Protein AF-A0A1S9TUT3-F1 (afdb_monomer_lite)

Foldseek 3Di:
DLPPDDLVNLVVDDDDDDDPDDDPDFPPDDCPPDCNVSVQVCLQSVNDPVSSCVSVVHDPVRSVVSQVSCVVRVQWDDDPNGIHGPDDDADPVNVVVVCVVCVVVVVVLVVVCVVCVVVLVVVQCVPPVPVPPDCVVCVVVSSDPPDDPD

Structure (mmCIF, N/CA/C/O backbone):
data_AF-A0A1S9TUT3-F1
#
_entry.id   AF-A0A1S9TUT3-F1
#
loop_
_atom_site.group_PDB
_atom_site.id
_atom_site.type_symbol
_atom_site.label_atom_id
_atom_site.label_alt_id
_atom_site.label_comp_id
_atom_site.label_asym_id
_atom_site.label_entity_id
_atom_site.label_seq_id
_atom_site.pdbx_PDB_ins_code
_atom_site.Cartn_x
_atom_site.Cartn_y
_atom_site.Cartn_z
_atom_site.occupancy
_atom_site.B_iso_or_equiv
_atom_site.auth_seq_id
_atom_site.auth_comp_id
_atom_site.auth_asym_id
_atom_site.auth_atom_id
_atom_site.pdbx_PDB_model_num
ATOM 1 N N . MET A 1 1 ? -4.170 -19.265 5.469 1.00 36.69 1 MET A N 1
ATOM 2 C CA . MET A 1 1 ? -4.171 -18.831 6.880 1.00 36.69 1 MET A CA 1
ATOM 3 C C . MET A 1 1 ? -4.096 -17.318 6.892 1.00 36.69 1 MET A C 1
ATOM 5 O O . MET A 1 1 ? -3.095 -16.786 6.427 1.00 36.69 1 MET A O 1
ATOM 9 N N . LEU A 1 2 ? -5.153 -16.635 7.341 1.00 44.41 2 LEU A N 1
ATOM 10 C CA . LEU A 1 2 ? -5.029 -15.243 7.771 1.00 44.41 2 LEU A CA 1
ATOM 11 C C . LEU A 1 2 ? -4.028 -15.276 8.925 1.00 44.41 2 LEU A C 1
ATOM 13 O O . LEU A 1 2 ? -4.264 -15.966 9.915 1.00 44.41 2 LEU A O 1
ATOM 17 N N . ALA A 1 3 ? -2.854 -14.674 8.753 1.00 53.09 3 ALA A N 1
ATOM 18 C CA . ALA A 1 3 ? -1.956 -14.521 9.885 1.00 53.09 3 ALA A CA 1
ATOM 19 C C . ALA A 1 3 ? -2.729 -13.756 10.968 1.00 53.09 3 ALA A C 1
ATOM 21 O O . ALA A 1 3 ? -3.439 -12.803 10.655 1.00 53.09 3 ALA A O 1
ATOM 22 N N . ASN A 1 4 ? -2.644 -14.208 12.219 1.00 59.75 4 ASN A N 1
ATOM 23 C CA . ASN A 1 4 ? -3.283 -13.544 13.352 1.00 59.75 4 ASN A CA 1
ATOM 24 C C . ASN A 1 4 ? -2.626 -12.169 13.549 1.00 59.75 4 ASN A C 1
ATOM 26 O O . ASN A 1 4 ? -1.678 -12.020 14.325 1.00 59.75 4 ASN A O 1
ATOM 30 N N . TYR A 1 5 ? -3.068 -11.170 12.791 1.00 71.06 5 TYR A N 1
ATOM 31 C CA . TYR A 1 5 ? -2.638 -9.794 12.951 1.00 71.06 5 TYR A CA 1
ATOM 32 C C . TYR A 1 5 ? -3.457 -9.186 14.079 1.00 71.06 5 TYR A C 1
ATOM 34 O O . TYR A 1 5 ? -4.639 -8.897 13.925 1.00 71.06 5 TYR A O 1
ATOM 42 N N . SER A 1 6 ? -2.822 -9.022 15.238 1.00 82.69 6 SER A N 1
ATOM 43 C CA . SER A 1 6 ? -3.424 -8.271 16.330 1.00 82.69 6 SER A CA 1
ATOM 44 C C . SER A 1 6 ? -3.176 -6.768 16.116 1.00 82.69 6 SER A C 1
ATOM 46 O O . SER A 1 6 ? -2.088 -6.387 15.656 1.00 82.69 6 SER A O 1
ATOM 48 N N . PRO A 1 7 ? -4.131 -5.892 16.469 1.00 84.75 7 PRO A N 1
ATOM 49 C CA . PRO A 1 7 ? -3.946 -4.445 16.383 1.00 84.75 7 PRO A CA 1
ATOM 50 C C . PRO A 1 7 ? -2.694 -3.933 17.126 1.00 84.75 7 PRO A C 1
ATOM 52 O O . PRO A 1 7 ? -2.049 -2.984 16.688 1.00 84.75 7 PRO A O 1
ATOM 55 N N . GLU A 1 8 ? -2.285 -4.580 18.225 1.00 87.12 8 GLU A N 1
ATOM 56 C CA . GLU A 1 8 ? -1.041 -4.280 18.959 1.00 87.12 8 GLU A CA 1
ATOM 57 C C . GLU A 1 8 ? 0.198 -4.450 18.083 1.00 87.12 8 GLU A C 1
ATOM 59 O O . GLU A 1 8 ? 1.123 -3.640 18.148 1.00 87.12 8 GLU A O 1
ATOM 64 N N . LYS A 1 9 ? 0.237 -5.531 17.298 1.00 87.44 9 LYS A N 1
ATOM 65 C CA . LYS A 1 9 ? 1.365 -5.832 16.419 1.00 87.44 9 LYS A CA 1
ATOM 66 C C . LYS A 1 9 ? 1.423 -4.829 15.272 1.00 87.44 9 LYS A C 1
ATOM 68 O O . LYS A 1 9 ? 2.514 -4.392 14.914 1.00 87.44 9 LYS A O 1
ATOM 73 N N . ILE A 1 10 ? 0.262 -4.422 14.756 1.00 88.38 10 ILE A N 1
ATOM 74 C CA . ILE A 1 10 ? 0.147 -3.417 13.693 1.00 88.38 10 ILE A CA 1
ATOM 75 C C . ILE A 1 10 ? 0.774 -2.094 14.138 1.00 88.38 10 ILE A C 1
ATOM 77 O O . ILE A 1 10 ? 1.623 -1.579 13.422 1.00 88.38 10 ILE A O 1
ATOM 81 N N . LEU A 1 11 ? 0.444 -1.594 15.333 1.00 87.25 11 LEU A N 1
ATOM 82 C CA . LEU A 1 11 ? 0.974 -0.319 15.843 1.00 87.25 11 LEU A CA 1
ATOM 83 C C . LEU A 1 11 ? 2.477 -0.330 16.160 1.00 87.25 11 LEU A C 1
ATOM 85 O O . LEU A 1 11 ? 3.103 0.723 16.202 1.00 87.25 11 LEU A O 1
ATOM 89 N N . LYS A 1 12 ? 3.059 -1.508 16.410 1.00 87.94 12 LYS A N 1
ATOM 90 C CA . LYS A 1 12 ? 4.501 -1.673 16.667 1.00 87.94 12 LYS A CA 1
ATOM 91 C C . LYS A 1 12 ? 5.316 -1.908 15.394 1.00 87.94 12 LYS A C 1
ATOM 93 O O . LYS A 1 12 ? 6.538 -2.000 15.470 1.00 87.94 12 LYS A O 1
ATOM 98 N N . THR A 1 13 ? 4.653 -2.065 14.251 1.00 87.06 13 THR A N 1
ATOM 99 C CA . THR A 1 13 ? 5.304 -2.337 12.969 1.00 87.06 13 THR A CA 1
ATOM 100 C C . THR A 1 13 ? 5.638 -1.023 12.270 1.00 87.06 13 THR A C 1
ATOM 102 O O . THR A 1 13 ? 4.814 -0.112 12.219 1.00 87.06 13 THR A O 1
ATOM 105 N N . THR A 1 14 ? 6.844 -0.934 11.713 1.00 85.50 14 THR A N 1
ATOM 106 C CA . THR A 1 14 ? 7.246 0.186 10.858 1.00 85.50 14 THR A CA 1
ATOM 107 C C . THR A 1 14 ? 6.709 -0.028 9.448 1.00 85.50 14 THR A C 1
ATOM 109 O O . THR A 1 14 ? 6.941 -1.084 8.859 1.00 85.50 14 THR A O 1
ATOM 112 N N . TYR A 1 15 ? 6.035 0.980 8.895 1.00 86.31 15 TYR A N 1
ATOM 113 C CA . TYR A 1 15 ? 5.525 0.960 7.525 1.00 86.31 15 TYR A CA 1
ATOM 114 C C . TYR A 1 15 ? 6.287 1.954 6.659 1.00 86.31 15 TYR A C 1
ATOM 116 O O . TYR A 1 15 ? 6.485 3.108 7.041 1.00 86.31 15 TYR A O 1
ATOM 124 N N . GLU A 1 16 ? 6.680 1.512 5.469 1.00 85.62 16 GLU A N 1
ATOM 125 C CA . GLU A 1 16 ? 7.154 2.413 4.428 1.00 85.62 16 GLU A CA 1
ATOM 126 C C . GLU A 1 16 ? 5.936 3.021 3.725 1.00 85.62 16 GLU A C 1
ATOM 128 O O . GLU A 1 16 ? 5.103 2.306 3.176 1.00 85.62 16 GLU A O 1
ATOM 133 N N . THR A 1 17 ? 5.819 4.348 3.753 1.00 83.88 17 THR A N 1
ATOM 134 C CA . THR A 1 17 ? 4.739 5.064 3.063 1.00 83.88 17 THR A CA 1
ATOM 135 C C . THR A 1 17 ? 5.323 5.795 1.863 1.00 83.88 17 THR A C 1
ATOM 137 O O . THR A 1 17 ? 6.145 6.695 2.037 1.00 83.88 17 THR A O 1
ATOM 140 N N . LYS A 1 18 ? 4.893 5.430 0.651 1.00 79.94 18 LYS A N 1
ATOM 141 C CA . LYS A 1 18 ? 5.264 6.120 -0.593 1.00 79.94 18 LYS A CA 1
ATOM 142 C C . LYS A 1 18 ? 4.036 6.785 -1.196 1.00 79.94 18 LYS A C 1
ATOM 144 O O . LYS A 1 18 ? 3.068 6.108 -1.520 1.00 79.94 18 LYS A O 1
ATOM 149 N N . MET A 1 19 ? 4.097 8.099 -1.380 1.00 69.38 19 MET A N 1
ATOM 150 C CA . MET A 1 19 ? 3.128 8.854 -2.173 1.00 69.38 19 MET A CA 1
ATOM 151 C C . MET A 1 19 ? 3.877 9.473 -3.350 1.00 69.38 19 MET A C 1
ATOM 153 O O . MET A 1 19 ? 4.838 10.209 -3.149 1.00 69.38 19 MET A O 1
ATOM 157 N N . ILE A 1 20 ? 3.468 9.131 -4.575 1.00 58.91 20 ILE A N 1
ATOM 158 C CA . ILE A 1 20 ? 4.117 9.604 -5.814 1.00 58.91 20 ILE A CA 1
ATOM 159 C C . ILE A 1 20 ? 3.761 11.077 -6.094 1.00 58.91 20 ILE A C 1
ATOM 161 O O . ILE A 1 20 ? 4.507 11.782 -6.764 1.00 58.91 20 ILE A O 1
ATOM 165 N N . SER A 1 21 ? 2.663 11.571 -5.515 1.00 54.91 21 SER A N 1
ATOM 166 C CA . SER A 1 21 ? 2.295 12.985 -5.499 1.00 54.91 21 SER A CA 1
ATOM 167 C C . SER A 1 21 ? 2.404 13.518 -4.071 1.00 54.91 21 SER A C 1
ATOM 169 O O . SER A 1 21 ? 1.689 13.056 -3.184 1.00 54.91 21 SER A O 1
ATOM 171 N N . SER A 1 22 ? 3.315 14.465 -3.841 1.00 46.47 22 SER A N 1
ATOM 172 C CA . SER A 1 22 ? 3.539 15.108 -2.538 1.00 46.47 22 SER A CA 1
ATOM 173 C C . SER A 1 22 ? 3.624 16.643 -2.646 1.00 46.47 22 SER A C 1
ATOM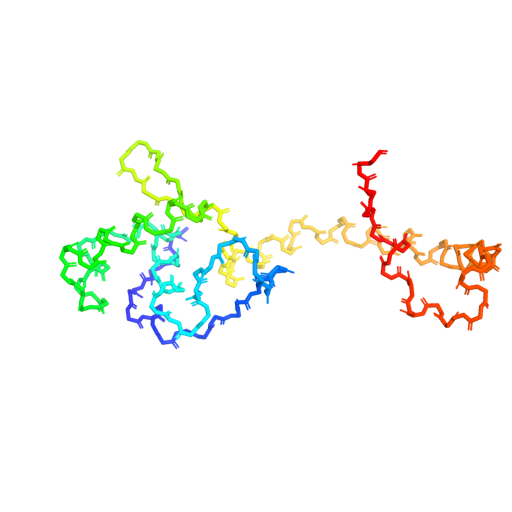 175 O O . SER A 1 22 ? 4.464 17.262 -1.996 1.00 46.47 22 SER A O 1
ATOM 177 N N . GLY A 1 23 ? 2.792 17.245 -3.507 1.00 49.06 23 GLY A N 1
ATOM 178 C CA . GLY A 1 23 ? 2.590 18.702 -3.637 1.00 49.06 23 GLY A CA 1
ATOM 179 C C . GLY A 1 23 ? 1.171 19.130 -3.224 1.00 49.06 23 GLY A C 1
ATOM 180 O O . GLY A 1 23 ? 0.485 18.354 -2.568 1.00 49.06 23 GLY A O 1
ATOM 181 N N . ASP A 1 24 ? 0.697 20.305 -3.661 1.00 49.97 24 ASP A N 1
ATOM 182 C CA . ASP A 1 24 ? -0.702 20.798 -3.516 1.00 49.97 24 ASP A CA 1
ATOM 183 C C . ASP A 1 24 ? -1.735 19.983 -4.336 1.00 49.97 24 ASP A C 1
ATOM 185 O O . ASP A 1 24 ? -2.738 20.488 -4.837 1.00 49.97 24 ASP A O 1
ATOM 189 N N . ASN A 1 25 ? -1.486 18.689 -4.500 1.00 55.56 25 ASN A N 1
ATOM 190 C CA . ASN A 1 25 ? -2.309 17.768 -5.258 1.00 55.56 25 ASN A CA 1
ATOM 191 C C . ASN A 1 25 ? -3.004 16.818 -4.288 1.00 55.56 25 ASN A C 1
ATOM 193 O O . ASN A 1 25 ? -2.386 16.280 -3.370 1.00 55.56 25 ASN A O 1
ATOM 197 N N . TYR A 1 26 ? -4.298 16.608 -4.513 1.00 53.78 26 TYR A N 1
ATOM 198 C CA . TYR A 1 26 ? -5.112 15.693 -3.726 1.00 53.78 26 TYR A CA 1
ATOM 199 C C . TYR A 1 26 ? -4.502 14.279 -3.670 1.00 53.78 26 TYR A C 1
ATOM 201 O O . TYR A 1 26 ? -3.960 13.808 -4.675 1.00 53.78 26 TYR A O 1
ATOM 209 N N . PRO A 1 27 ? -4.634 13.577 -2.530 1.00 61.28 27 PRO A N 1
ATOM 210 C CA . PRO A 1 27 ? -5.274 14.021 -1.288 1.00 61.28 27 PRO A CA 1
ATOM 211 C C . PRO A 1 27 ? -4.346 14.888 -0.414 1.00 61.28 27 PRO A C 1
ATOM 213 O O . PRO A 1 27 ? -3.182 14.563 -0.210 1.00 61.28 27 PRO A O 1
ATOM 216 N N . THR A 1 28 ? -4.893 15.944 0.201 1.00 70.31 28 THR A N 1
ATOM 217 C CA . THR A 1 28 ? -4.204 16.814 1.186 1.00 70.31 28 THR A CA 1
ATOM 218 C C . THR A 1 28 ? -3.959 16.135 2.546 1.00 70.31 28 THR A C 1
ATOM 220 O O . THR A 1 28 ? -3.476 16.753 3.497 1.00 70.31 28 THR A O 1
ATOM 223 N N . LEU A 1 29 ? -4.304 14.850 2.661 1.00 78.56 29 LEU A N 1
ATOM 224 C CA . LEU A 1 29 ? -4.209 14.056 3.879 1.00 78.56 29 LEU A CA 1
ATOM 225 C C . LEU A 1 29 ? -2.785 13.557 4.104 1.00 78.56 29 LEU A C 1
ATOM 227 O O . LEU A 1 29 ? -2.226 12.797 3.314 1.00 78.56 29 LEU A O 1
ATOM 231 N N . LYS A 1 30 ? -2.221 13.914 5.257 1.00 83.31 30 LYS A N 1
ATOM 232 C CA . LYS A 1 30 ? -0.946 13.359 5.703 1.00 83.31 30 LYS A CA 1
ATOM 233 C C . LYS A 1 30 ? -1.152 11.949 6.263 1.00 83.31 30 LYS A C 1
ATOM 235 O O . LYS A 1 30 ? -1.550 11.783 7.415 1.00 83.31 30 LYS A O 1
ATOM 240 N N . ILE A 1 31 ? -0.844 10.935 5.457 1.00 86.31 31 ILE A N 1
ATOM 241 C CA . ILE A 1 31 ? -0.898 9.526 5.884 1.00 86.31 31 ILE A CA 1
ATOM 242 C C . ILE A 1 31 ? 0.343 9.143 6.700 1.00 86.31 31 ILE A C 1
ATOM 244 O O . ILE A 1 31 ? 0.231 8.587 7.789 1.00 86.31 31 ILE A O 1
ATOM 248 N N . SER A 1 32 ? 1.531 9.475 6.192 1.00 83.94 32 SER A N 1
ATOM 249 C CA . SER A 1 32 ? 2.798 9.073 6.811 1.00 83.94 32 SER A CA 1
ATOM 250 C C . SER A 1 32 ? 2.991 9.701 8.194 1.00 83.94 32 SER A C 1
ATOM 252 O O . SER A 1 32 ? 2.888 10.923 8.362 1.00 83.94 32 SER A O 1
ATOM 254 N N . GLY A 1 33 ? 3.295 8.856 9.183 1.00 82.44 33 GLY A N 1
ATOM 255 C CA . GLY A 1 33 ? 3.540 9.274 10.563 1.00 82.44 33 GLY A CA 1
ATOM 256 C C . GLY A 1 33 ? 2.282 9.705 11.322 1.00 82.44 33 GLY A C 1
ATOM 257 O O . GLY A 1 33 ? 2.402 10.320 12.380 1.00 82.44 33 GLY A O 1
ATOM 258 N N . THR A 1 34 ? 1.087 9.409 10.803 1.00 88.94 34 THR A N 1
ATOM 259 C CA . THR A 1 34 ? -0.190 9.643 11.491 1.00 88.94 34 THR A CA 1
ATOM 260 C C . THR A 1 34 ? -0.917 8.326 11.742 1.00 88.94 34 THR A C 1
ATOM 262 O O . THR A 1 34 ? -0.570 7.285 11.185 1.00 88.94 34 THR A O 1
ATOM 265 N N . ASN A 1 35 ? -1.968 8.353 12.566 1.00 92.25 35 ASN A N 1
ATOM 266 C CA . ASN A 1 35 ? -2.781 7.162 12.822 1.00 92.25 35 ASN A CA 1
ATOM 267 C C . ASN A 1 35 ? -3.544 6.662 11.581 1.00 92.25 35 ASN A C 1
ATOM 269 O O . ASN A 1 35 ? -4.004 5.521 11.579 1.00 92.25 35 ASN A O 1
ATOM 273 N N . LEU A 1 36 ? -3.630 7.467 10.514 1.00 91.12 36 LEU A N 1
ATOM 274 C CA . LEU A 1 36 ? -4.260 7.068 9.256 1.00 91.12 36 LEU A CA 1
ATOM 275 C C . LEU A 1 36 ? -3.529 5.904 8.584 1.00 91.12 36 LEU A C 1
ATOM 277 O O . LEU A 1 36 ? -4.185 5.033 8.019 1.00 91.12 36 LEU A O 1
ATOM 281 N N . GLN A 1 37 ? -2.198 5.827 8.698 1.00 91.12 37 GLN A N 1
ATOM 282 C CA . GLN A 1 37 ? -1.450 4.689 8.153 1.00 91.12 37 GLN A CA 1
ATOM 283 C C . GLN A 1 37 ? -1.887 3.369 8.809 1.00 91.12 37 GLN A C 1
ATOM 285 O O . GLN A 1 37 ? -2.048 2.356 8.135 1.00 91.12 37 GLN A O 1
ATOM 290 N N . TYR A 1 38 ? -2.136 3.383 10.124 1.00 93.12 38 TYR A N 1
ATOM 291 C CA . TYR A 1 38 ? -2.565 2.195 10.857 1.00 93.12 38 TYR A CA 1
ATOM 292 C C . TYR A 1 38 ? -4.025 1.861 10.574 1.00 93.12 38 TYR A C 1
ATOM 294 O O . TYR A 1 38 ? -4.344 0.686 10.425 1.00 93.12 38 TYR A O 1
ATOM 302 N N . LEU A 1 39 ? -4.889 2.875 10.453 1.00 94.31 39 LEU A N 1
ATOM 303 C CA . LEU A 1 39 ? -6.280 2.699 10.041 1.00 94.31 39 LEU A CA 1
ATOM 304 C C . LEU A 1 39 ? -6.363 1.962 8.696 1.00 94.31 39 LEU A C 1
ATOM 306 O O . LEU A 1 39 ? -7.027 0.934 8.615 1.00 94.31 39 LEU A O 1
ATOM 310 N N . LEU A 1 40 ? -5.631 2.421 7.674 1.00 93.38 40 LEU A N 1
ATOM 311 C CA . LEU A 1 40 ? -5.620 1.793 6.347 1.00 93.38 40 LEU A CA 1
ATOM 312 C C . LEU A 1 40 ? -5.136 0.335 6.399 1.00 93.38 40 LEU A C 1
ATOM 314 O O . LEU A 1 40 ? -5.737 -0.535 5.774 1.00 93.38 40 LEU A O 1
ATOM 318 N N . VAL A 1 41 ? -4.101 0.040 7.193 1.00 92.50 41 VAL A N 1
ATOM 319 C CA . VAL A 1 41 ? -3.619 -1.339 7.388 1.00 92.50 41 VAL A CA 1
ATOM 320 C C . VAL A 1 41 ? -4.653 -2.207 8.107 1.00 92.50 41 VAL A C 1
ATOM 322 O O . VAL A 1 41 ? -4.866 -3.353 7.719 1.00 92.50 41 VAL A O 1
ATOM 325 N N . MET A 1 42 ? -5.313 -1.689 9.145 1.00 93.06 42 MET A N 1
ATOM 326 C CA . MET A 1 42 ? -6.335 -2.438 9.881 1.00 93.06 42 MET A CA 1
ATOM 327 C C . MET A 1 42 ? -7.563 -2.736 9.012 1.00 93.06 42 MET A C 1
ATOM 329 O O . MET A 1 42 ? -8.076 -3.852 9.067 1.00 93.06 42 MET A O 1
ATOM 333 N N . LEU A 1 43 ? -7.981 -1.781 8.175 1.00 93.19 43 LEU A N 1
ATOM 334 C CA . LEU A 1 43 ? -9.063 -1.962 7.203 1.00 93.19 43 LEU A CA 1
ATOM 335 C C . LEU A 1 43 ? -8.688 -2.987 6.123 1.00 93.19 43 LEU A C 1
ATOM 337 O O . LEU A 1 43 ? -9.470 -3.895 5.857 1.00 93.19 43 LEU A O 1
ATOM 341 N N . HIS A 1 44 ? -7.468 -2.919 5.572 1.00 92.44 44 HIS A N 1
ATOM 342 C CA . HIS A 1 44 ? -6.944 -3.919 4.622 1.00 92.44 44 HIS A CA 1
ATOM 343 C C . HIS A 1 44 ? -6.977 -5.346 5.187 1.00 92.44 44 HIS A C 1
ATOM 345 O O . HIS A 1 44 ? -7.275 -6.306 4.481 1.00 92.44 44 HIS A O 1
ATOM 351 N N . LEU A 1 45 ? -6.707 -5.487 6.486 1.00 89.75 45 LEU A N 1
ATOM 352 C CA . LEU A 1 45 ? -6.718 -6.770 7.190 1.00 89.75 45 LEU A CA 1
ATOM 353 C C . LEU A 1 45 ? -8.112 -7.198 7.683 1.00 89.75 45 LEU A C 1
ATOM 355 O O . LEU A 1 45 ? -8.229 -8.261 8.294 1.00 89.75 45 LEU A O 1
ATOM 359 N N . GLY A 1 46 ? -9.155 -6.401 7.431 1.00 89.81 46 GLY A N 1
ATOM 360 C CA . GLY A 1 46 ? -10.534 -6.707 7.816 1.00 89.81 46 GLY A CA 1
ATOM 361 C C . GLY A 1 46 ? -10.808 -6.619 9.321 1.00 89.81 46 GLY A C 1
ATOM 362 O O . GLY A 1 46 ? -11.675 -7.328 9.828 1.00 89.81 46 GLY A O 1
ATOM 363 N N . ILE A 1 47 ? -10.060 -5.792 10.059 1.00 91.06 47 ILE A N 1
ATOM 364 C CA . ILE A 1 47 ? -10.299 -5.574 11.492 1.00 91.06 47 ILE A CA 1
ATOM 365 C C . ILE A 1 47 ? -11.560 -4.720 11.672 1.00 91.06 47 ILE A C 1
ATOM 367 O O . ILE A 1 47 ? -11.731 -3.691 11.025 1.00 91.06 47 ILE A O 1
ATOM 371 N N . GLU A 1 48 ? -12.436 -5.136 12.586 1.00 91.19 48 GLU A N 1
ATOM 372 C CA . GLU A 1 48 ? -13.710 -4.464 12.855 1.00 91.19 48 GLU A CA 1
ATOM 373 C C . GLU A 1 48 ? -13.524 -3.033 13.394 1.00 91.19 48 GLU A C 1
ATOM 375 O O . GLU A 1 48 ? -12.695 -2.786 14.277 1.00 91.19 48 GLU A O 1
ATOM 380 N N . SER A 1 49 ? -14.372 -2.101 12.949 1.00 91.81 49 SER A N 1
ATOM 381 C CA . SER A 1 49 ? -14.338 -0.683 13.329 1.00 91.81 49 SER A CA 1
ATOM 382 C C . SER A 1 49 ? -14.333 -0.441 14.841 1.00 91.81 49 SER A C 1
ATOM 384 O O . SER A 1 49 ? -13.620 0.443 15.311 1.00 91.81 49 SER A O 1
ATOM 386 N N . ASN A 1 50 ? -15.080 -1.217 15.639 1.00 92.25 50 ASN A N 1
ATOM 387 C CA . ASN A 1 50 ? -15.054 -1.070 17.101 1.00 92.25 50 ASN A CA 1
ATOM 388 C C . ASN A 1 50 ? -13.675 -1.387 17.687 1.00 92.25 50 ASN A C 1
ATOM 390 O O . ASN A 1 50 ? -13.160 -0.619 18.498 1.00 92.25 50 ASN A O 1
ATOM 394 N N . THR A 1 51 ? -13.043 -2.459 17.209 1.00 93.50 51 THR A N 1
ATOM 395 C CA . THR A 1 51 ? -11.680 -2.825 17.606 1.00 93.50 51 THR A CA 1
ATOM 396 C C . THR A 1 51 ? -10.678 -1.735 17.214 1.00 93.50 51 THR A C 1
ATOM 398 O O . THR A 1 51 ? -9.821 -1.370 18.022 1.00 93.50 51 THR A O 1
ATOM 401 N N . ILE A 1 52 ? -10.805 -1.171 16.007 1.00 94.38 52 ILE A N 1
ATOM 402 C CA . ILE A 1 52 ? -9.947 -0.074 15.533 1.00 94.38 52 ILE A CA 1
ATOM 403 C C . ILE A 1 52 ? -10.091 1.159 16.431 1.00 94.38 52 ILE A C 1
ATOM 405 O O . ILE A 1 52 ? -9.087 1.680 16.916 1.00 94.38 52 ILE A O 1
ATOM 409 N N . LYS A 1 53 ? -11.328 1.597 16.699 1.00 95.12 53 LYS A N 1
ATOM 410 C CA . LYS A 1 53 ? -11.627 2.759 17.552 1.00 95.12 53 LYS A CA 1
ATOM 411 C C . LYS A 1 53 ? -11.012 2.622 18.935 1.00 95.12 53 LYS A C 1
ATOM 413 O O . LYS A 1 53 ? -10.276 3.504 19.372 1.00 95.12 53 LYS A O 1
ATOM 418 N N . THR A 1 54 ? -11.242 1.485 19.595 1.00 94.75 54 THR A N 1
ATOM 419 C CA . THR A 1 54 ? -10.646 1.205 20.906 1.00 94.75 54 THR A CA 1
ATOM 420 C C . THR A 1 54 ? -9.125 1.240 20.837 1.00 94.75 54 THR A C 1
ATOM 422 O O . THR A 1 54 ? -8.482 1.792 21.728 1.00 94.75 54 THR A O 1
ATOM 425 N N . LYS A 1 55 ? -8.524 0.689 19.775 1.00 94.50 55 LYS A N 1
ATOM 426 C CA . LYS A 1 55 ? -7.068 0.612 19.679 1.00 94.50 55 LYS A CA 1
ATOM 427 C C . LYS A 1 55 ? -6.397 1.953 19.410 1.00 94.50 55 LYS A C 1
ATOM 429 O O . LYS A 1 55 ? -5.323 2.207 19.953 1.00 94.50 55 LYS A O 1
ATOM 434 N N . LEU A 1 56 ? -7.017 2.788 18.588 1.00 94.38 56 LEU A N 1
ATOM 435 C CA . LEU A 1 56 ? -6.522 4.123 18.260 1.00 94.38 56 LEU A CA 1
ATOM 436 C C . LEU A 1 56 ? -6.959 5.183 19.280 1.00 94.38 56 LEU A C 1
ATOM 438 O O . LEU A 1 56 ? -6.576 6.342 19.138 1.00 94.38 56 LEU A O 1
ATOM 442 N N . ASN A 1 57 ? -7.702 4.778 20.319 1.00 95.19 57 ASN A N 1
ATOM 443 C CA . ASN A 1 57 ? -8.295 5.658 21.322 1.00 95.19 57 ASN A CA 1
ATOM 444 C C . ASN A 1 57 ? -9.130 6.777 20.678 1.00 95.19 57 ASN A C 1
ATOM 446 O O . ASN A 1 57 ? -9.002 7.946 21.033 1.00 95.19 57 ASN A O 1
ATOM 450 N N . TRP A 1 58 ? -9.949 6.401 19.696 1.00 96.44 58 TRP A N 1
ATOM 451 C CA . TRP A 1 58 ? -10.833 7.307 18.977 1.00 96.44 58 TRP A CA 1
ATOM 452 C C . TRP A 1 58 ? -12.278 7.144 19.418 1.00 96.44 58 TRP A C 1
ATOM 454 O O . TRP A 1 58 ? -12.790 6.034 19.589 1.00 96.44 58 TRP A O 1
ATOM 464 N N . THR A 1 59 ? -12.951 8.279 19.546 1.00 96.81 59 THR A N 1
ATOM 465 C CA . THR A 1 59 ? -14.408 8.358 19.632 1.00 96.81 59 THR A CA 1
ATOM 466 C C . THR A 1 59 ? -15.055 7.958 18.302 1.00 96.81 59 THR A C 1
ATOM 468 O O . THR A 1 59 ? -14.402 7.907 17.257 1.00 96.81 59 THR A O 1
ATOM 471 N N . ASN A 1 60 ? -16.366 7.698 18.318 1.00 95.38 60 ASN A N 1
ATOM 472 C CA . ASN A 1 60 ? -17.113 7.474 17.077 1.00 95.38 60 ASN A CA 1
ATOM 473 C C . ASN A 1 60 ? -17.004 8.686 16.141 1.00 95.38 60 ASN A C 1
ATOM 475 O O . ASN A 1 60 ? -16.748 8.509 14.961 1.00 95.38 60 ASN A O 1
ATOM 479 N N . GLU A 1 61 ? -17.133 9.906 16.668 1.00 96.81 61 GLU A N 1
ATOM 480 C CA . GLU A 1 61 ? -17.063 11.131 15.864 1.00 96.81 61 GLU A CA 1
ATOM 481 C C . GLU A 1 61 ? -15.691 11.313 15.201 1.00 96.81 61 GLU A C 1
ATOM 483 O O . GLU A 1 61 ? -15.609 11.628 14.015 1.00 96.81 61 GLU A O 1
ATOM 488 N N . GLU A 1 62 ? -14.602 11.059 15.933 1.00 95.62 62 GLU A N 1
ATOM 489 C CA . GLU A 1 62 ? -13.254 11.100 15.361 1.00 95.62 62 GLU A CA 1
ATOM 490 C C . GLU A 1 62 ? -13.067 10.044 14.276 1.00 95.62 62 GLU A C 1
ATOM 492 O O . GLU A 1 62 ? -12.508 10.359 13.227 1.00 95.62 62 GLU A O 1
ATOM 497 N N . PHE A 1 63 ? -13.542 8.818 14.507 1.00 95.38 63 PHE A N 1
ATOM 498 C CA . PHE A 1 63 ? -13.457 7.745 13.523 1.00 95.38 63 PHE A CA 1
ATOM 499 C C . PHE A 1 63 ? -14.211 8.106 12.242 1.00 95.38 63 PHE A C 1
ATOM 501 O O . PHE A 1 63 ? -13.600 8.109 11.178 1.00 95.38 63 PHE A O 1
ATOM 508 N N . GLU A 1 64 ? -15.481 8.506 12.344 1.00 94.19 64 GLU A N 1
ATOM 509 C CA . GLU A 1 64 ? -16.288 8.914 11.186 1.00 94.19 64 GLU A CA 1
ATOM 510 C C . GLU A 1 64 ? -15.656 10.097 10.443 1.00 94.19 64 GLU A C 1
ATOM 512 O O . GLU A 1 64 ? -15.586 10.102 9.216 1.00 94.19 64 GLU A O 1
ATOM 517 N N . LYS A 1 65 ? -15.096 11.072 11.172 1.00 94.12 65 LYS A N 1
ATOM 518 C CA . LYS A 1 65 ? -14.365 12.190 10.566 1.00 94.12 65 LYS A CA 1
ATOM 519 C C . LYS A 1 65 ? -13.163 11.717 9.744 1.00 94.12 65 LYS A C 1
ATOM 521 O O . LYS A 1 65 ? -12.929 12.260 8.664 1.00 94.12 65 LYS A O 1
ATOM 526 N N . GLN A 1 66 ? -12.385 10.751 10.243 1.00 93.50 66 GLN A N 1
ATOM 527 C CA . GLN A 1 66 ? -11.247 10.207 9.492 1.00 93.50 66 GLN A CA 1
ATOM 528 C C . GLN A 1 66 ? -11.704 9.379 8.288 1.00 93.50 66 GLN A C 1
ATOM 530 O O . GLN A 1 66 ? -11.131 9.532 7.212 1.00 93.50 66 GLN A O 1
ATOM 535 N N . MET A 1 67 ? -12.734 8.543 8.449 1.00 93.38 67 MET A N 1
ATOM 536 C CA . MET A 1 67 ? -13.297 7.730 7.365 1.00 93.38 67 MET A CA 1
ATOM 537 C C . MET A 1 67 ? -13.796 8.619 6.226 1.00 93.38 67 MET A C 1
ATOM 539 O O . MET A 1 67 ? -13.310 8.497 5.105 1.00 93.38 67 MET A O 1
ATOM 543 N N . HIS A 1 68 ? -14.630 9.611 6.542 1.00 91.69 68 HIS A N 1
ATOM 544 C CA . HIS A 1 68 ? -15.138 10.579 5.574 1.00 91.69 68 HIS A CA 1
ATOM 545 C C . HIS A 1 68 ? -14.015 11.360 4.876 1.00 91.69 68 HIS A C 1
ATOM 547 O O . HIS A 1 68 ? -14.069 11.611 3.674 1.00 91.69 68 HIS A O 1
ATOM 553 N N . ALA A 1 69 ? -12.959 11.742 5.604 1.00 90.00 69 ALA A N 1
ATOM 554 C CA . ALA A 1 69 ? -11.817 12.410 4.988 1.00 90.00 69 ALA A CA 1
ATOM 555 C C . ALA A 1 69 ? -11.086 11.496 3.987 1.00 90.00 69 ALA A C 1
ATOM 557 O O . ALA A 1 69 ? -10.732 11.947 2.898 1.00 90.00 69 ALA A O 1
ATOM 558 N N . LEU A 1 70 ? -10.885 10.217 4.324 1.00 90.75 70 LEU A N 1
ATOM 559 C CA . LEU A 1 70 ? -10.273 9.240 3.421 1.00 90.75 70 LEU A CA 1
ATOM 560 C C . LEU A 1 70 ? -11.145 8.965 2.187 1.00 90.75 70 LEU A C 1
ATOM 562 O O . LEU A 1 70 ? -10.602 8.879 1.087 1.00 90.75 70 LEU A O 1
ATOM 566 N N . GLU A 1 71 ? -12.467 8.882 2.341 1.00 90.62 71 GLU A N 1
ATOM 567 C CA . GLU A 1 71 ? -13.409 8.735 1.223 1.00 90.62 71 GLU A CA 1
ATOM 568 C C . GLU A 1 71 ? -13.380 9.941 0.285 1.00 90.62 71 GLU A C 1
ATOM 570 O O . GLU A 1 71 ? -13.207 9.777 -0.922 1.00 90.62 71 GLU A O 1
ATOM 575 N N . LEU A 1 72 ? -13.458 11.162 0.828 1.00 88.38 72 LEU A N 1
ATOM 576 C CA . LEU A 1 72 ? -13.319 12.391 0.038 1.00 88.38 72 LEU A CA 1
ATOM 577 C C . LEU A 1 72 ? -11.963 12.471 -0.671 1.00 88.38 72 LEU A C 1
ATOM 579 O O . LEU A 1 72 ? -11.865 13.000 -1.776 1.00 88.38 72 LEU A O 1
ATOM 583 N N . GLY A 1 73 ? -10.914 11.946 -0.036 1.00 85.56 73 GLY A N 1
ATOM 584 C CA . GLY A 1 73 ? -9.583 11.825 -0.622 1.00 85.56 73 GLY A CA 1
ATOM 585 C C . GLY A 1 73 ? -9.459 10.725 -1.680 1.00 85.56 73 GLY A C 1
ATOM 586 O O . GLY A 1 73 ? -8.377 10.567 -2.242 1.00 85.56 73 GLY A O 1
ATOM 587 N N . GLY A 1 74 ? -10.519 9.950 -1.931 1.00 88.00 74 GLY A N 1
ATOM 588 C CA . GLY A 1 74 ? -10.512 8.807 -2.839 1.00 88.00 74 GLY A CA 1
ATOM 589 C C . GLY A 1 74 ? -9.611 7.663 -2.373 1.00 88.00 74 GLY A C 1
ATOM 590 O O . GLY A 1 74 ? -9.219 6.845 -3.201 1.00 88.00 74 GLY A O 1
ATOM 591 N N . LEU A 1 75 ? -9.255 7.621 -1.082 1.00 88.88 75 LEU A N 1
ATOM 592 C CA . LEU A 1 75 ? -8.375 6.628 -0.447 1.00 88.88 75 LEU A CA 1
ATOM 593 C C . LEU A 1 75 ? -9.140 5.453 0.174 1.00 88.88 75 LEU A C 1
ATOM 595 O O . LEU A 1 75 ? -8.529 4.475 0.612 1.00 88.88 75 LEU A O 1
ATOM 599 N N . LEU A 1 76 ? -10.464 5.551 0.216 1.00 91.44 76 LEU A N 1
ATOM 600 C CA . LEU A 1 76 ? -11.355 4.553 0.776 1.00 91.44 76 LEU A CA 1
ATOM 601 C C . LEU A 1 76 ? -12.580 4.391 -0.122 1.00 91.44 76 LEU A C 1
ATOM 603 O O . LEU A 1 76 ? -13.042 5.361 -0.718 1.00 91.44 76 LEU A O 1
ATOM 607 N N . ASN A 1 77 ? -13.095 3.170 -0.206 1.00 90.31 77 ASN A N 1
ATOM 608 C CA . ASN A 1 77 ? -14.367 2.876 -0.846 1.00 90.31 77 ASN A CA 1
ATOM 609 C C . ASN A 1 77 ? -15.201 1.955 0.049 1.00 90.31 77 ASN A C 1
ATOM 611 O O . ASN A 1 77 ? -14.658 1.047 0.685 1.00 90.31 77 ASN A O 1
ATOM 615 N N . GLU A 1 78 ? -16.513 2.160 0.069 1.00 87.19 78 GLU A N 1
ATOM 616 C CA . GLU A 1 78 ? -17.454 1.275 0.747 1.00 87.19 78 GLU A CA 1
ATOM 617 C C . GLU A 1 78 ? -18.019 0.263 -0.256 1.00 87.19 78 GLU A C 1
ATOM 619 O O . GLU A 1 78 ? -18.436 0.595 -1.366 1.00 87.19 78 GLU A O 1
ATOM 624 N N . THR A 1 79 ? -18.027 -1.017 0.100 1.00 83.25 79 THR A N 1
ATOM 625 C CA . THR A 1 79 ? -18.677 -2.056 -0.702 1.00 83.25 79 THR A CA 1
ATOM 626 C C . THR A 1 79 ? -19.337 -3.063 0.224 1.00 83.25 79 THR A C 1
ATOM 628 O O . THR A 1 79 ? -18.675 -3.718 1.024 1.00 83.25 79 THR A O 1
ATOM 631 N N . GLY A 1 80 ? -20.665 -3.181 0.129 1.00 78.50 80 GLY A N 1
ATOM 632 C CA . GLY A 1 80 ? -21.437 -4.132 0.934 1.00 78.50 80 GLY A CA 1
ATOM 633 C C . GLY A 1 80 ? -21.372 -3.876 2.445 1.00 78.50 80 GLY A C 1
ATOM 634 O O . GLY A 1 80 ? -21.359 -4.834 3.213 1.00 78.50 80 GLY A O 1
ATOM 635 N N . GLY A 1 81 ? -21.294 -2.610 2.875 1.00 80.25 81 GLY A N 1
ATOM 636 C CA . GLY A 1 81 ? -21.201 -2.237 4.294 1.00 80.25 81 GLY A CA 1
ATOM 637 C C . GLY A 1 81 ? -19.809 -2.411 4.909 1.00 80.25 81 GLY A C 1
ATOM 638 O O . GLY A 1 81 ? -19.662 -2.339 6.127 1.00 80.25 81 GLY A O 1
ATOM 639 N N . SER A 1 82 ? -18.792 -2.698 4.090 1.00 83.00 82 SER A N 1
ATOM 640 C CA . SER A 1 82 ? -17.393 -2.808 4.508 1.00 83.00 82 SER A CA 1
ATOM 641 C C . SER A 1 82 ? -16.538 -1.785 3.774 1.00 83.00 82 SER A C 1
ATOM 643 O O . SER A 1 82 ? -16.717 -1.552 2.578 1.00 83.00 82 SER A O 1
ATOM 645 N N . TYR A 1 83 ? -15.591 -1.197 4.496 1.00 88.56 83 TYR A N 1
ATOM 646 C CA . TYR A 1 83 ? -14.670 -0.204 3.964 1.00 88.56 83 TYR A CA 1
ATOM 647 C C . TYR A 1 83 ? -13.354 -0.841 3.538 1.00 88.56 83 TYR A C 1
ATOM 649 O O . TYR A 1 83 ? -12.754 -1.603 4.298 1.00 88.56 83 TYR A O 1
ATOM 657 N N . TYR A 1 84 ? -12.874 -0.465 2.356 1.00 90.00 84 TYR A N 1
ATOM 658 C CA . TYR A 1 84 ? -11.627 -0.967 1.794 1.00 90.00 84 TYR A CA 1
ATOM 659 C C . TYR A 1 84 ? -10.732 0.185 1.334 1.00 90.00 84 TYR A C 1
ATOM 661 O O . TYR A 1 84 ? -11.215 1.097 0.655 1.00 90.00 84 TYR A O 1
ATOM 669 N N . PRO A 1 85 ? -9.427 0.154 1.660 1.00 92.50 85 PRO A N 1
ATOM 670 C CA . PRO A 1 85 ? -8.465 1.076 1.079 1.00 92.50 85 PRO A CA 1
ATOM 671 C C . PRO A 1 85 ? -8.421 0.932 -0.444 1.00 92.50 85 PRO A C 1
ATOM 673 O O . PRO A 1 85 ? -8.291 -0.172 -0.970 1.00 92.50 85 PRO A O 1
ATOM 676 N N . THR A 1 86 ? -8.497 2.049 -1.157 1.00 89.81 86 THR A N 1
ATOM 677 C CA . THR A 1 86 ? -8.273 2.095 -2.614 1.00 89.81 86 THR A CA 1
ATOM 678 C C . THR A 1 86 ? -6.797 2.310 -2.941 1.00 89.81 86 THR A C 1
ATOM 680 O O . THR A 1 86 ? -6.333 1.965 -4.029 1.00 89.81 86 THR A O 1
ATOM 683 N N . CYS A 1 87 ? -6.032 2.861 -1.993 1.00 85.81 87 CYS A N 1
ATOM 684 C CA . CYS A 1 87 ? -4.583 2.880 -2.071 1.00 85.81 87 CYS A CA 1
ATOM 685 C C . CYS A 1 87 ? -4.017 1.479 -1.831 1.00 85.81 87 CYS A C 1
ATOM 687 O O . CYS A 1 87 ? -4.534 0.698 -1.032 1.00 85.81 87 CYS A O 1
ATOM 689 N N . MET A 1 88 ? -2.901 1.184 -2.487 1.00 88.50 88 MET A N 1
ATOM 690 C CA . MET A 1 88 ? -2.221 -0.094 -2.342 1.00 88.50 88 MET A CA 1
ATOM 691 C C . MET A 1 88 ? -1.640 -0.240 -0.928 1.00 88.50 88 MET A C 1
ATOM 693 O O . MET A 1 88 ? -0.715 0.478 -0.551 1.00 88.50 88 MET A O 1
ATOM 697 N N . VAL A 1 89 ? -2.166 -1.196 -0.163 1.00 90.88 89 VAL A N 1
ATOM 698 C CA . VAL A 1 89 ? -1.617 -1.631 1.125 1.00 90.88 89 VAL A CA 1
ATOM 699 C C . VAL A 1 89 ? -1.064 -3.037 0.929 1.00 90.88 89 VAL A C 1
ATOM 701 O O . VAL A 1 89 ? -1.799 -3.953 0.577 1.00 90.88 89 VAL A O 1
ATOM 704 N N . ILE A 1 90 ? 0.247 -3.202 1.099 1.00 89.56 90 ILE A N 1
ATOM 705 C CA . ILE A 1 90 ? 0.931 -4.484 0.901 1.00 89.56 90 ILE A CA 1
ATOM 706 C C . ILE A 1 90 ? 1.685 -4.839 2.176 1.00 89.56 90 ILE A C 1
ATOM 708 O O . ILE A 1 90 ? 2.605 -4.139 2.598 1.00 89.56 90 ILE A O 1
ATOM 712 N N . THR A 1 91 ? 1.319 -5.961 2.782 1.00 85.69 91 THR A N 1
ATOM 713 C CA . THR A 1 91 ? 2.098 -6.584 3.853 1.00 85.69 91 THR A CA 1
ATOM 714 C C . THR A 1 91 ? 3.335 -7.282 3.290 1.00 85.69 91 THR A C 1
ATOM 716 O O . THR A 1 91 ? 3.365 -7.680 2.130 1.00 85.69 91 THR A O 1
ATOM 719 N N . ALA A 1 92 ? 4.350 -7.529 4.125 1.00 84.94 92 ALA A N 1
ATOM 720 C CA . ALA A 1 92 ? 5.559 -8.246 3.698 1.00 84.94 92 ALA A CA 1
ATOM 721 C C . ALA A 1 92 ? 5.259 -9.611 3.041 1.00 84.94 92 ALA A C 1
ATOM 723 O O . ALA A 1 92 ? 5.853 -9.955 2.025 1.00 84.94 92 ALA A O 1
ATOM 724 N N . ASN A 1 93 ? 4.291 -10.359 3.578 1.00 84.94 93 ASN A N 1
ATOM 725 C CA . ASN A 1 93 ? 3.869 -11.651 3.030 1.00 84.94 93 ASN A CA 1
ATOM 726 C C . ASN A 1 93 ? 3.142 -11.512 1.680 1.00 84.94 93 ASN A C 1
ATOM 728 O O . ASN A 1 93 ? 3.311 -12.344 0.793 1.00 84.94 93 ASN A O 1
ATOM 732 N N . GLU A 1 94 ? 2.324 -10.474 1.500 1.00 90.06 94 GLU A N 1
ATOM 733 C CA . GLU A 1 94 ? 1.729 -10.173 0.191 1.00 90.06 94 GLU A CA 1
ATOM 734 C C . GLU A 1 94 ? 2.793 -9.717 -0.808 1.00 90.06 94 GLU A C 1
ATOM 736 O O . GLU A 1 94 ? 2.743 -10.124 -1.964 1.00 90.06 94 GLU A O 1
ATOM 741 N N . GLY A 1 95 ? 3.785 -8.949 -0.354 1.00 89.75 95 GLY A N 1
ATOM 742 C CA . GLY A 1 95 ? 4.933 -8.532 -1.151 1.00 89.75 95 GLY A CA 1
ATOM 743 C C . GLY A 1 95 ? 5.755 -9.717 -1.650 1.00 89.75 95 GLY A C 1
ATOM 744 O O . GLY A 1 95 ? 6.082 -9.770 -2.830 1.00 89.75 95 GLY A O 1
ATOM 745 N N . GLU A 1 96 ? 6.020 -10.708 -0.796 1.00 90.50 96 GLU A N 1
ATOM 746 C CA . GLU A 1 96 ? 6.699 -11.949 -1.192 1.00 90.50 96 GLU A CA 1
ATOM 747 C C . GLU A 1 96 ? 5.891 -12.725 -2.242 1.00 90.50 96 GLU A C 1
ATOM 749 O O . GLU A 1 96 ? 6.430 -13.155 -3.261 1.00 90.50 96 GLU A O 1
ATOM 754 N N . LYS A 1 97 ? 4.574 -12.856 -2.047 1.00 90.69 97 LYS A N 1
ATOM 755 C CA . LYS A 1 97 ? 3.696 -13.504 -3.034 1.00 90.69 97 LYS A CA 1
ATOM 756 C C . LYS A 1 97 ? 3.678 -12.760 -4.364 1.00 90.69 97 LYS A C 1
ATOM 758 O O . LYS A 1 97 ? 3.758 -13.400 -5.409 1.00 90.69 97 LYS A O 1
ATOM 763 N N . LEU A 1 98 ? 3.574 -11.432 -4.325 1.00 89.75 98 LEU A N 1
ATOM 764 C CA . LEU A 1 98 ? 3.594 -10.585 -5.513 1.00 89.75 98 LEU A CA 1
ATOM 765 C C . LEU A 1 98 ? 4.935 -10.705 -6.241 1.00 89.75 98 LEU A C 1
ATOM 767 O O . LEU A 1 98 ? 4.957 -10.861 -7.458 1.00 89.75 98 LEU A O 1
ATOM 771 N N . TYR A 1 99 ? 6.045 -10.697 -5.501 1.00 89.31 99 TYR A N 1
ATOM 772 C CA . TYR A 1 99 ? 7.377 -10.900 -6.058 1.00 89.31 99 TYR A CA 1
ATOM 773 C C . TYR A 1 99 ? 7.486 -12.255 -6.759 1.00 89.31 99 TYR A C 1
ATOM 775 O O . TYR A 1 99 ? 7.868 -12.303 -7.924 1.00 89.31 99 TYR A O 1
ATOM 783 N N . ASN A 1 100 ? 7.077 -13.339 -6.096 1.00 90.69 100 ASN A N 1
ATOM 784 C CA . ASN A 1 100 ? 7.129 -14.689 -6.659 1.00 90.69 100 ASN A CA 1
ATOM 785 C C . ASN A 1 100 ? 6.235 -14.836 -7.900 1.00 90.69 100 ASN A C 1
ATOM 787 O O . ASN A 1 100 ? 6.625 -15.487 -8.867 1.00 90.69 100 ASN A O 1
ATOM 791 N N . LEU A 1 101 ? 5.058 -14.199 -7.906 1.00 89.31 101 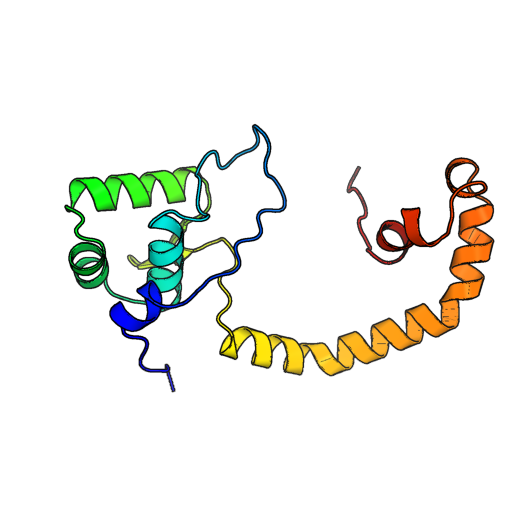LEU A N 1
ATOM 792 C CA . LEU A 1 101 ? 4.173 -14.162 -9.073 1.00 89.31 101 LEU A CA 1
ATOM 793 C C . LEU A 1 101 ? 4.838 -13.450 -10.260 1.00 89.31 101 LEU A C 1
ATOM 795 O O . LEU A 1 101 ? 4.734 -13.898 -11.402 1.00 89.31 101 LEU A O 1
ATOM 799 N N . CYS A 1 102 ? 5.537 -12.352 -9.984 1.00 90.06 102 CYS A N 1
ATOM 800 C CA . CYS A 1 102 ? 6.169 -11.520 -10.999 1.00 90.06 102 CYS A CA 1
ATOM 801 C C . CYS A 1 102 ? 7.585 -11.976 -11.377 1.00 90.06 102 CYS A C 1
ATOM 803 O O . CYS A 1 102 ? 8.115 -11.483 -12.367 1.00 90.06 102 CYS A O 1
ATOM 805 N N . GLU A 1 103 ? 8.212 -12.899 -10.644 1.00 91.12 103 GLU A N 1
ATOM 806 C CA . GLU A 1 103 ? 9.639 -13.222 -10.790 1.00 91.12 103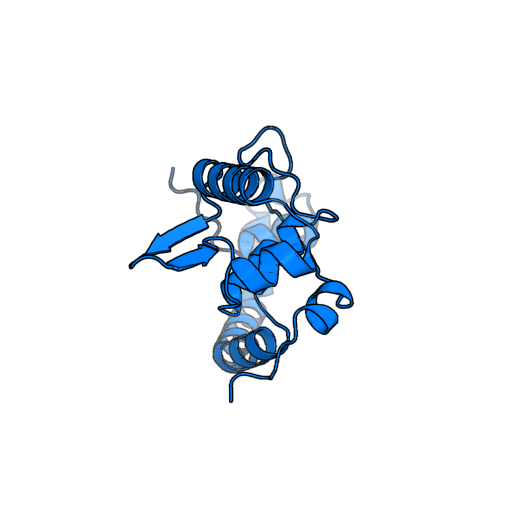 GLU A CA 1
ATOM 807 C C . GLU A 1 103 ? 10.000 -13.627 -12.229 1.00 91.12 103 GLU A C 1
ATOM 809 O O . GLU A 1 103 ? 10.972 -13.132 -12.807 1.00 91.12 103 GLU A O 1
ATOM 814 N N . SER A 1 104 ? 9.185 -14.489 -12.842 1.00 86.06 104 SER A N 1
ATOM 815 C CA . SER A 1 104 ? 9.386 -14.939 -14.225 1.00 86.06 104 SER A CA 1
ATOM 816 C C . SER A 1 104 ? 9.254 -13.796 -15.243 1.00 86.06 104 SER A C 1
ATOM 818 O O . SER A 1 104 ? 10.051 -13.706 -16.184 1.00 86.06 104 SER A O 1
ATOM 820 N N . LEU A 1 105 ? 8.303 -12.882 -15.027 1.00 88.25 105 LEU A N 1
ATOM 821 C CA . LEU A 1 105 ? 8.088 -11.691 -15.854 1.00 88.25 105 LEU A CA 1
ATOM 822 C C . LEU A 1 105 ? 9.233 -10.689 -15.695 1.00 88.25 105 LEU A C 1
ATOM 824 O O . LEU A 1 105 ? 9.701 -10.138 -16.691 1.00 88.25 105 LEU A O 1
ATOM 828 N N . ILE A 1 106 ? 9.723 -10.498 -14.467 1.00 88.12 106 ILE A N 1
ATOM 829 C CA . ILE A 1 106 ? 10.862 -9.629 -14.157 1.00 88.12 106 ILE A CA 1
ATOM 830 C C . ILE A 1 106 ? 12.107 -10.149 -14.873 1.00 88.12 106 ILE A C 1
ATOM 832 O O . ILE A 1 106 ? 12.732 -9.400 -15.618 1.00 88.12 106 ILE A O 1
ATOM 836 N N . LYS A 1 107 ? 12.433 -11.441 -14.728 1.00 89.88 107 LYS A N 1
ATOM 837 C CA . LYS A 1 107 ? 13.596 -12.055 -15.396 1.00 89.88 107 LYS A CA 1
ATOM 838 C C . LYS A 1 107 ? 13.511 -11.931 -16.916 1.00 89.88 107 LYS A C 1
ATOM 840 O O . LYS A 1 107 ? 14.487 -11.565 -17.564 1.00 89.88 107 LYS A O 1
ATOM 845 N N . THR A 1 108 ? 12.337 -12.197 -17.485 1.00 89.31 108 THR A N 1
ATOM 846 C CA . THR A 1 108 ? 12.121 -12.087 -18.935 1.00 89.31 108 THR A CA 1
ATOM 847 C C . THR A 1 108 ? 12.305 -10.648 -19.416 1.00 89.31 108 THR A C 1
ATOM 849 O O . THR A 1 108 ? 13.025 -10.410 -20.384 1.00 89.31 108 THR A O 1
ATOM 852 N N . THR A 1 109 ? 11.708 -9.685 -18.713 1.00 88.38 109 THR A N 1
ATOM 853 C CA . THR A 1 109 ? 11.820 -8.255 -19.029 1.00 88.38 109 THR A CA 1
ATOM 854 C C . THR A 1 109 ? 13.266 -7.770 -18.929 1.00 88.38 109 THR A C 1
ATOM 856 O O . THR A 1 109 ? 13.748 -7.111 -19.848 1.00 88.38 109 THR A O 1
ATOM 859 N N . LEU A 1 110 ? 13.989 -8.146 -17.867 1.00 89.06 110 LEU A N 1
ATOM 860 C CA . LEU A 1 110 ? 15.401 -7.792 -17.687 1.00 89.06 110 LEU A CA 1
ATOM 861 C C . LEU A 1 110 ? 16.267 -8.323 -18.833 1.00 89.06 110 LEU A C 1
ATOM 863 O O . LEU A 1 110 ? 17.018 -7.553 -19.422 1.00 89.06 110 LEU A O 1
ATOM 867 N N . ASN A 1 111 ? 16.090 -9.587 -19.228 1.00 91.50 111 ASN A N 1
ATOM 868 C CA . ASN A 1 111 ? 16.829 -10.170 -20.351 1.00 91.50 111 ASN A CA 1
ATOM 869 C C . ASN A 1 111 ? 16.587 -9.412 -21.669 1.00 91.50 111 ASN A C 1
ATOM 871 O O . ASN A 1 111 ? 17.509 -9.236 -22.467 1.00 91.50 111 ASN A O 1
ATOM 875 N N . ILE A 1 112 ? 15.353 -8.959 -21.915 1.00 89.56 112 ILE A N 1
ATOM 876 C CA . ILE A 1 112 ? 15.017 -8.154 -23.099 1.00 89.56 112 ILE A CA 1
ATOM 877 C C . ILE A 1 112 ? 15.706 -6.786 -23.025 1.00 89.56 112 ILE A C 1
ATOM 879 O O . ILE A 1 112 ? 16.332 -6.368 -24.002 1.00 89.56 112 ILE A O 1
ATOM 883 N N . ILE A 1 113 ? 15.631 -6.107 -21.876 1.00 88.50 113 ILE A N 1
ATOM 884 C CA . ILE A 1 113 ? 16.279 -4.806 -21.668 1.00 88.50 113 ILE A CA 1
ATOM 885 C C . ILE A 1 113 ? 17.790 -4.929 -21.871 1.00 88.50 113 ILE A C 1
ATOM 887 O O . ILE A 1 113 ? 18.358 -4.159 -22.640 1.00 88.50 113 ILE A O 1
ATOM 891 N N . GLU A 1 114 ? 18.442 -5.913 -21.251 1.00 90.31 114 GLU A N 1
ATOM 892 C CA . GLU A 1 114 ? 19.885 -6.141 -21.374 1.00 90.31 114 GLU A CA 1
ATOM 893 C C . GLU A 1 114 ? 20.298 -6.411 -22.822 1.00 90.31 114 GLU A C 1
ATOM 895 O O . GLU A 1 114 ? 21.214 -5.761 -23.334 1.00 90.31 114 GLU A O 1
ATOM 900 N N . LYS A 1 115 ? 19.569 -7.293 -23.519 1.00 94.06 115 LYS A N 1
ATOM 901 C CA . LYS A 1 115 ? 19.823 -7.630 -24.926 1.00 94.06 115 LYS A CA 1
ATOM 902 C C . LYS A 1 115 ? 19.788 -6.405 -25.842 1.00 94.06 115 LYS A C 1
ATOM 904 O O . LYS A 1 115 ? 20.559 -6.336 -26.799 1.00 94.06 115 LYS A O 1
ATOM 909 N N . HIS A 1 116 ? 18.904 -5.449 -25.564 1.00 91.19 116 HIS A N 1
ATOM 910 C CA . HIS A 1 116 ? 18.701 -4.267 -26.403 1.00 91.19 116 HIS A CA 1
ATOM 911 C C . HIS A 1 116 ? 19.322 -2.982 -25.832 1.00 91.19 116 HIS A C 1
ATOM 913 O O . HIS A 1 116 ? 19.299 -1.947 -26.494 1.00 91.19 116 HIS A O 1
ATOM 919 N N . SER A 1 117 ? 19.954 -3.040 -24.658 1.00 89.12 117 SER A N 1
ATOM 920 C CA . SER A 1 117 ? 20.444 -1.882 -23.895 1.00 89.12 117 SER A CA 1
ATOM 921 C C . SER A 1 117 ? 21.390 -0.971 -24.688 1.00 89.12 117 SER A C 1
ATOM 923 O O . SER A 1 117 ? 21.266 0.254 -24.631 1.00 89.12 117 SER A O 1
ATOM 925 N N . ASN A 1 118 ? 22.309 -1.555 -25.466 1.00 90.12 118 ASN A N 1
ATOM 926 C CA . ASN A 1 118 ? 23.255 -0.802 -26.301 1.00 90.12 118 ASN A CA 1
ATOM 927 C C . ASN A 1 118 ? 22.573 -0.161 -27.515 1.00 90.12 118 ASN A C 1
ATOM 929 O O . ASN A 1 118 ? 22.918 0.948 -27.912 1.00 90.12 118 ASN A O 1
ATOM 933 N N . GLN A 1 119 ? 21.596 -0.853 -28.109 1.00 91.94 119 GLN A N 1
ATOM 934 C CA . GLN A 1 119 ? 20.832 -0.321 -29.238 1.00 91.94 119 GLN A CA 1
ATOM 935 C C . GLN A 1 119 ? 19.951 0.846 -28.788 1.00 91.94 119 GLN A C 1
ATOM 937 O O . GLN A 1 119 ? 19.927 1.880 -29.450 1.00 91.94 119 GLN A O 1
ATOM 942 N N . ILE A 1 120 ? 19.282 0.696 -27.642 1.00 89.38 120 ILE A N 1
ATOM 943 C CA . ILE A 1 120 ? 18.446 1.735 -27.034 1.00 89.38 120 ILE A CA 1
ATOM 944 C C . ILE A 1 120 ? 19.283 2.980 -26.724 1.00 89.38 120 ILE A C 1
ATOM 946 O O . ILE A 1 120 ? 18.859 4.078 -27.067 1.00 89.38 120 ILE A O 1
ATOM 950 N N . ASP A 1 121 ? 20.486 2.819 -26.164 1.00 89.69 121 ASP A N 1
ATOM 951 C CA . ASP A 1 121 ? 21.396 3.940 -25.882 1.00 89.69 121 ASP A CA 1
ATOM 952 C C . ASP A 1 121 ? 21.904 4.630 -27.163 1.00 89.69 121 ASP A C 1
ATOM 954 O O . ASP A 1 121 ? 21.863 5.850 -27.303 1.00 89.69 121 ASP A O 1
ATOM 958 N N . ALA A 1 122 ? 22.307 3.858 -28.175 1.00 91.75 122 ALA A N 1
ATOM 959 C CA . ALA A 1 122 ? 22.723 4.433 -29.453 1.00 91.75 122 ALA A CA 1
ATOM 960 C C . ALA A 1 122 ? 21.583 5.209 -30.143 1.00 91.75 122 ALA A C 1
ATOM 962 O O . ALA A 1 122 ? 21.820 6.220 -30.808 1.00 91.75 122 ALA A O 1
ATOM 963 N N . MET A 1 123 ? 20.341 4.738 -30.000 1.00 91.50 123 MET A N 1
ATOM 964 C CA . MET A 1 123 ? 19.158 5.411 -30.533 1.00 91.50 123 MET A CA 1
ATOM 965 C C . MET A 1 123 ? 18.775 6.645 -29.711 1.00 91.50 123 MET A C 1
ATOM 967 O O . MET A 1 123 ? 18.468 7.676 -30.308 1.00 91.50 123 MET A O 1
ATOM 971 N N . SER A 1 124 ? 18.835 6.586 -28.378 1.00 91.50 124 SER A N 1
ATOM 972 C CA . SER A 1 124 ? 18.507 7.724 -27.509 1.00 91.50 124 SER A CA 1
ATOM 973 C C . SER A 1 124 ? 19.445 8.903 -27.744 1.00 91.50 124 SER A C 1
ATOM 975 O O . SER A 1 124 ? 18.995 10.044 -27.762 1.00 91.50 124 SER A O 1
ATOM 977 N N . LYS A 1 125 ? 20.725 8.644 -28.033 1.00 92.38 125 LYS A N 1
ATOM 978 C CA . LYS A 1 125 ? 21.717 9.676 -28.373 1.00 92.38 125 LYS A CA 1
ATOM 979 C C . LYS A 1 125 ? 21.437 10.441 -29.665 1.00 92.38 125 LYS A C 1
ATOM 981 O O . LYS A 1 125 ? 22.058 11.475 -29.893 1.00 92.38 125 LYS A O 1
ATOM 986 N N . ARG A 1 126 ? 20.500 9.974 -30.494 1.00 93.44 126 ARG A N 1
ATOM 987 C CA . ARG A 1 126 ? 20.020 10.719 -31.669 1.00 93.44 126 ARG A CA 1
ATOM 988 C C . ARG A 1 126 ? 19.001 11.799 -31.306 1.00 93.44 126 ARG A C 1
ATOM 990 O O . ARG A 1 126 ? 18.755 12.680 -32.121 1.00 93.44 126 ARG A O 1
ATOM 997 N N . ILE A 1 127 ? 18.405 11.730 -30.116 1.00 92.00 127 ILE A N 1
ATOM 998 C CA . ILE A 1 127 ? 17.509 12.761 -29.599 1.00 92.00 127 ILE A CA 1
ATOM 999 C C . ILE A 1 127 ? 18.384 13.888 -29.051 1.00 92.00 127 ILE A C 1
ATOM 1001 O O . ILE A 1 127 ? 19.179 13.671 -28.136 1.00 92.00 127 ILE A O 1
ATOM 1005 N N . GLU A 1 128 ? 18.232 15.090 -29.606 1.00 92.69 128 GLU A N 1
ATOM 1006 C CA . GLU A 1 128 ? 19.056 16.259 -29.269 1.00 92.69 128 GLU A CA 1
ATOM 1007 C C . GLU A 1 128 ? 19.054 16.566 -27.767 1.0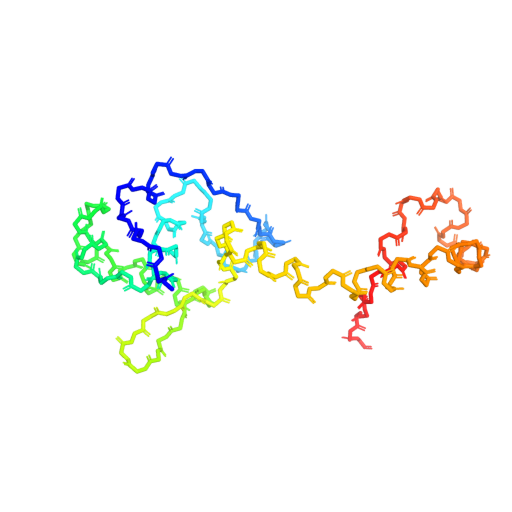0 92.69 128 GLU A C 1
ATOM 1009 O O . GLU A 1 128 ? 20.083 16.906 -27.205 1.00 92.69 128 GLU A O 1
ATOM 1014 N N . THR A 1 129 ? 17.937 16.352 -27.072 1.00 89.81 129 THR A N 1
ATOM 1015 C CA . THR A 1 129 ? 17.858 16.556 -25.618 1.00 89.81 129 THR A CA 1
ATOM 1016 C C . THR A 1 129 ? 18.709 15.561 -24.809 1.00 89.81 129 THR A C 1
ATOM 1018 O O . THR A 1 129 ? 19.146 15.887 -23.708 1.00 89.81 129 THR A O 1
ATOM 1021 N N . PHE A 1 130 ? 18.954 14.345 -25.311 1.00 91.44 130 PHE A N 1
ATOM 1022 C CA . PHE A 1 130 ? 19.638 13.271 -24.567 1.00 91.44 130 PHE A CA 1
ATOM 1023 C C . PHE A 1 130 ? 21.102 13.061 -24.977 1.00 91.44 130 PHE A C 1
ATOM 1025 O O . PHE A 1 130 ? 21.866 12.403 -24.259 1.00 91.44 130 PHE A O 1
ATOM 1032 N N . ASN A 1 131 ? 21.525 13.607 -26.118 1.00 91.31 131 ASN A N 1
ATOM 1033 C CA . ASN A 1 131 ? 22.862 13.399 -26.681 1.00 91.31 131 ASN A CA 1
ATOM 1034 C C . ASN A 1 131 ? 23.998 13.778 -25.695 1.00 91.31 131 ASN A C 1
ATOM 1036 O O . ASN A 1 131 ? 24.997 13.060 -25.606 1.00 91.31 131 ASN A O 1
ATOM 1040 N N . HIS A 1 132 ? 23.806 14.815 -24.877 1.00 91.81 132 HIS A N 1
ATOM 1041 C CA . HIS A 1 132 ? 24.777 15.349 -23.922 1.00 91.81 132 HIS A CA 1
ATOM 1042 C C . HIS A 1 132 ? 24.627 14.764 -22.511 1.00 91.81 132 HIS A C 1
ATOM 1044 O O . HIS A 1 132 ? 25.526 14.918 -21.688 1.00 91.81 132 HIS A O 1
ATOM 1050 N N . LEU A 1 133 ? 23.515 14.083 -22.220 1.00 92.50 133 LEU A N 1
ATOM 1051 C CA . LEU A 1 133 ? 23.223 13.552 -20.888 1.00 92.50 133 LEU A CA 1
ATOM 1052 C C . LEU A 1 133 ? 23.767 12.129 -20.715 1.00 92.50 133 LEU A C 1
ATOM 1054 O O . LEU A 1 133 ? 23.701 11.335 -21.655 1.00 92.50 133 LEU A O 1
ATOM 1058 N N . PRO A 1 134 ? 24.274 11.746 -19.537 1.00 90.62 134 PRO A N 1
ATOM 1059 C CA . PRO A 1 134 ? 24.622 10.355 -19.277 1.00 90.62 134 PRO A CA 1
ATOM 1060 C C . PRO A 1 134 ? 23.355 9.485 -19.275 1.00 90.62 134 PRO A C 1
ATOM 1062 O O . PRO A 1 134 ? 22.276 9.949 -18.893 1.00 90.62 134 PRO A O 1
ATOM 1065 N N . LYS A 1 135 ? 23.475 8.230 -19.727 1.00 86.50 135 LYS A N 1
ATOM 1066 C CA . LYS A 1 135 ? 22.350 7.295 -19.916 1.00 86.50 135 LYS A CA 1
ATOM 1067 C C . LYS A 1 135 ? 21.491 7.162 -18.664 1.00 86.50 135 LYS A C 1
ATOM 1069 O O . LYS A 1 135 ? 20.265 7.135 -18.735 1.00 86.50 135 LYS A O 1
ATOM 1074 N N . GLU A 1 136 ? 22.134 7.134 -17.507 1.00 88.62 136 GLU A N 1
ATOM 1075 C CA . GLU A 1 136 ? 21.521 6.984 -16.192 1.00 88.62 136 GLU A CA 1
ATOM 1076 C C . GLU A 1 136 ? 20.477 8.078 -15.927 1.00 88.62 136 GLU A C 1
ATOM 1078 O O . GLU A 1 136 ? 19.466 7.805 -15.288 1.00 88.62 136 GLU A O 1
ATOM 1083 N N . SER A 1 137 ? 20.659 9.278 -16.496 1.00 88.75 137 SER A N 1
ATOM 1084 C CA . SER A 1 137 ? 19.767 10.429 -16.279 1.00 88.75 137 SER A CA 1
ATOM 1085 C C . SER A 1 137 ? 18.385 10.277 -16.915 1.00 88.75 137 SER A C 1
ATOM 1087 O O . SER A 1 137 ? 17.444 10.929 -16.478 1.00 88.75 137 SER A O 1
ATOM 1089 N N . TYR A 1 138 ? 18.250 9.447 -17.952 1.00 86.31 138 TYR A N 1
ATOM 1090 C CA . TYR A 1 138 ? 16.998 9.295 -18.707 1.00 86.31 138 TYR A CA 1
ATOM 1091 C C . TYR A 1 138 ? 16.609 7.829 -18.949 1.00 86.31 138 TYR A C 1
ATOM 1093 O O . TYR A 1 138 ? 15.540 7.551 -19.487 1.00 86.31 138 TYR A O 1
ATOM 1101 N N . SER A 1 139 ? 17.446 6.874 -18.536 1.00 85.25 139 SER A N 1
ATOM 1102 C CA . SER A 1 139 ?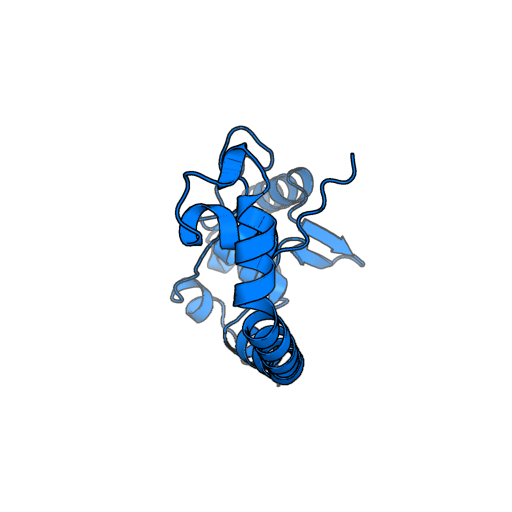 17.208 5.436 -18.703 1.00 85.25 139 SER A CA 1
ATOM 1103 C C . SER A 1 139 ? 15.879 4.969 -18.111 1.00 85.25 139 SER A C 1
ATOM 1105 O O . SER A 1 139 ? 15.185 4.178 -18.743 1.00 85.25 139 SER A O 1
ATOM 1107 N N . LEU A 1 140 ? 15.482 5.507 -16.951 1.00 83.44 140 LEU A N 1
ATOM 1108 C CA . LEU A 1 140 ? 14.186 5.201 -16.349 1.00 83.44 140 LEU A CA 1
ATOM 1109 C C . LEU A 1 140 ? 13.043 5.537 -17.310 1.00 83.44 140 LEU A C 1
ATOM 1111 O O . LEU A 1 140 ? 12.169 4.703 -17.511 1.00 83.44 140 LEU A O 1
ATOM 1115 N N . LEU A 1 141 ? 13.076 6.712 -17.943 1.00 83.38 141 LEU A N 1
ATOM 1116 C CA . LEU A 1 141 ? 12.056 7.138 -18.904 1.00 83.38 141 LEU A CA 1
ATOM 1117 C C . LEU A 1 141 ? 12.012 6.233 -20.142 1.00 83.38 141 LEU A C 1
ATOM 1119 O O . LEU A 1 141 ? 10.943 5.997 -20.682 1.00 83.38 141 LEU A O 1
ATOM 1123 N N . LEU A 1 142 ? 13.159 5.724 -20.595 1.00 85.19 142 LEU A N 1
ATOM 1124 C CA . LEU A 1 142 ? 13.214 4.853 -21.774 1.00 85.19 142 LEU A CA 1
ATOM 1125 C C . LEU A 1 142 ? 12.735 3.429 -21.499 1.00 85.19 142 LEU A C 1
ATOM 1127 O O . LEU A 1 142 ? 12.210 2.778 -22.398 1.00 85.19 142 LEU A O 1
ATOM 1131 N N . TYR A 1 143 ? 12.963 2.929 -20.286 1.00 83.12 143 TYR A N 1
ATOM 1132 C CA . TYR A 1 143 ? 12.601 1.563 -19.910 1.00 83.12 143 TYR A CA 1
ATOM 1133 C C . TYR A 1 143 ? 11.230 1.458 -19.248 1.00 83.12 143 TYR A C 1
ATOM 1135 O O . TYR A 1 143 ? 10.678 0.362 -19.171 1.00 83.12 143 TYR A O 1
ATOM 1143 N N . SER A 1 144 ? 10.675 2.571 -18.774 1.00 71.38 144 SER A N 1
ATOM 1144 C CA . SER A 1 144 ? 9.295 2.631 -18.311 1.00 71.38 144 SER A CA 1
ATOM 1145 C C . SER A 1 144 ? 8.402 3.065 -19.473 1.00 71.38 144 SER A C 1
ATOM 1147 O O . SER A 1 144 ? 8.664 4.075 -20.116 1.00 71.38 144 SER A O 1
ATOM 1149 N N . ASP A 1 145 ? 7.342 2.308 -19.765 1.00 57.97 145 ASP A N 1
ATOM 1150 C CA . ASP A 1 145 ? 6.307 2.702 -20.736 1.00 57.97 145 ASP A CA 1
ATOM 1151 C C . ASP A 1 145 ? 5.430 3.821 -20.142 1.00 57.97 145 ASP A C 1
ATOM 1153 O O . ASP A 1 145 ? 4.215 3.699 -20.012 1.00 57.97 145 ASP A O 1
ATOM 1157 N N . VAL A 1 146 ? 6.053 4.926 -19.716 1.00 50.84 146 VAL A N 1
ATOM 1158 C CA . VAL A 1 146 ? 5.366 6.151 -19.292 1.00 50.84 146 VAL A CA 1
ATOM 1159 C C . VAL A 1 146 ? 4.960 6.886 -20.564 1.00 50.84 146 VAL A C 1
ATOM 1161 O O . VAL A 1 146 ? 5.438 7.974 -20.886 1.00 50.84 146 VAL A O 1
ATOM 1164 N N . LYS A 1 147 ? 4.093 6.256 -21.356 1.00 44.34 147 LYS A N 1
ATOM 1165 C CA . LYS A 1 147 ? 3.375 6.962 -22.404 1.00 44.34 147 LYS A CA 1
ATOM 1166 C C . LYS A 1 147 ? 2.360 7.870 -21.733 1.00 44.34 147 LYS A C 1
ATOM 1168 O O . LYS A 1 147 ? 1.335 7.425 -21.225 1.00 44.34 147 LYS A O 1
ATOM 1173 N N . ASN A 1 148 ? 2.655 9.166 -21.781 1.00 38.91 148 ASN A N 1
ATOM 1174 C CA . ASN A 1 148 ? 1.632 10.198 -21.778 1.00 38.91 148 ASN A CA 1
ATOM 1175 C C . ASN A 1 148 ? 0.582 9.819 -22.833 1.00 38.91 148 ASN A C 1
ATOM 1177 O O . ASN A 1 148 ? 0.873 9.829 -24.029 1.00 38.91 148 ASN A O 1
ATOM 1181 N N . HIS A 1 149 ? -0.626 9.472 -22.395 1.00 34.44 149 HIS A N 1
ATOM 1182 C CA . HIS A 1 149 ? -1.813 9.650 -23.219 1.00 34.44 149 HIS A CA 1
ATOM 1183 C C . HIS A 1 149 ? -2.012 11.163 -23.397 1.00 34.44 149 HIS A C 1
ATOM 1185 O O . HIS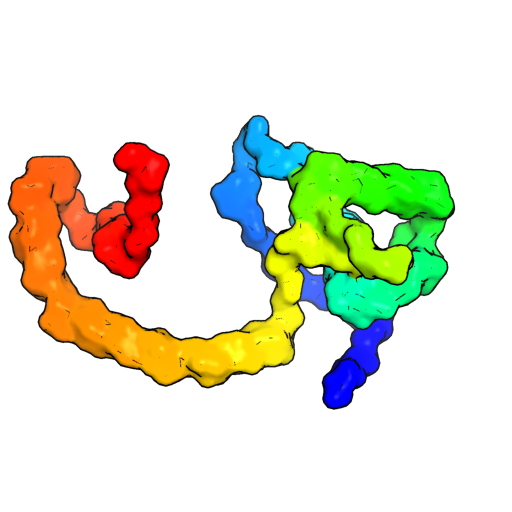 A 1 149 ? -2.654 11.804 -22.569 1.00 34.44 149 HIS A O 1
ATOM 1191 N N . LEU A 1 150 ? -1.391 11.728 -24.434 1.00 34.34 150 LEU A N 1
ATOM 1192 C CA . LEU A 1 150 ? -1.697 13.044 -24.994 1.00 34.34 150 LEU A CA 1
ATOM 1193 C C . LEU A 1 150 ? -2.068 12.862 -26.463 1.00 34.34 150 LEU A C 1
ATOM 1195 O O . LEU A 1 150 ? -1.331 12.122 -27.155 1.00 34.34 150 LEU A O 1
#

Radius of gyration: 21.15 Å; chains: 1; bounding box: 46×40×53 Å

Secondary structure (DSSP, 8-state):
------HHHHHTS------S--SS-S-----TTSHHHHHHHHHHTT--HHHHHHHHT--HHHHHHHHHHHHHTTSEEEETTEEEESS----HHHHHHHHHHHHHHHHHHHHHHHHHHHHHHHHHTTSTTTTTS-GGGTHHHHHS------

Sequence (150 aa):
MLANYSPEKILKTTYETKMISSGDNYPTLKISGTNLQYLLVMLHLGIESNTIKTKLNWTNEEFEKQMHALELGGLLNETGGSYYPTCMVITANEGEKLYNLCESLIKTTLNIIEKHSNQIDAMSKRIETFNHLPKESYSLLLYSDVKNHL

Organism: Bacillus cereus (NCBI:txid1396)

pLDDT: mean 84.19, std 14.06, range [34.34, 96.81]